Protein AF-A0A5R2N5F6-F1 (afdb_monomer_lite)

Structure (mmCIF, N/CA/C/O backbone):
data_AF-A0A5R2N5F6-F1
#
_entry.id   AF-A0A5R2N5F6-F1
#
loop_
_atom_site.group_PDB
_atom_site.id
_atom_site.type_symbol
_atom_site.label_atom_id
_atom_site.label_alt_id
_atom_site.label_comp_id
_atom_site.label_asym_id
_atom_site.label_entity_id
_atom_site.label_seq_id
_atom_site.pdbx_PDB_ins_code
_atom_site.Cartn_x
_atom_site.Cartn_y
_atom_site.Cartn_z
_atom_site.occupancy
_atom_site.B_iso_or_equiv
_atom_site.auth_seq_id
_atom_site.aut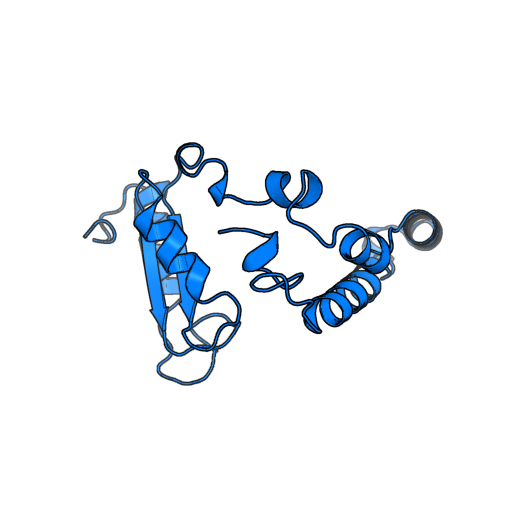h_comp_id
_atom_site.auth_asym_id
_atom_site.auth_atom_id
_atom_site.pdbx_PDB_model_num
ATOM 1 N N . VAL A 1 1 ? -8.341 6.316 1.130 1.00 89.00 1 VAL A N 1
ATOM 2 C CA . VAL A 1 1 ? -6.894 6.550 0.947 1.00 89.00 1 VAL A CA 1
ATOM 3 C C . VAL A 1 1 ? -6.686 6.943 -0.495 1.00 89.00 1 VAL A C 1
ATOM 5 O O . VAL A 1 1 ? -7.171 6.237 -1.377 1.00 89.00 1 VAL A O 1
ATOM 8 N N . ASP A 1 2 ? -6.080 8.098 -0.718 1.00 94.88 2 ASP A N 1
ATOM 9 C CA . ASP A 1 2 ? -5.833 8.635 -2.045 1.00 94.88 2 ASP A CA 1
ATOM 10 C C . ASP A 1 2 ? -4.424 8.280 -2.507 1.00 94.88 2 ASP A C 1
ATOM 12 O O . ASP A 1 2 ? -3.440 8.787 -1.980 1.00 94.88 2 ASP A O 1
ATOM 16 N N . ARG A 1 3 ? -4.311 7.444 -3.538 1.00 94.25 3 ARG A N 1
ATOM 17 C CA . ARG A 1 3 ? -3.023 7.013 -4.077 1.00 94.25 3 ARG A CA 1
ATOM 18 C C . ARG A 1 3 ? -2.149 8.181 -4.539 1.00 94.25 3 ARG A C 1
ATOM 20 O O . ARG A 1 3 ? -0.931 8.091 -4.470 1.00 94.25 3 ARG A O 1
ATOM 27 N N . TYR A 1 4 ? -2.746 9.275 -5.010 1.00 95.62 4 TYR A N 1
ATOM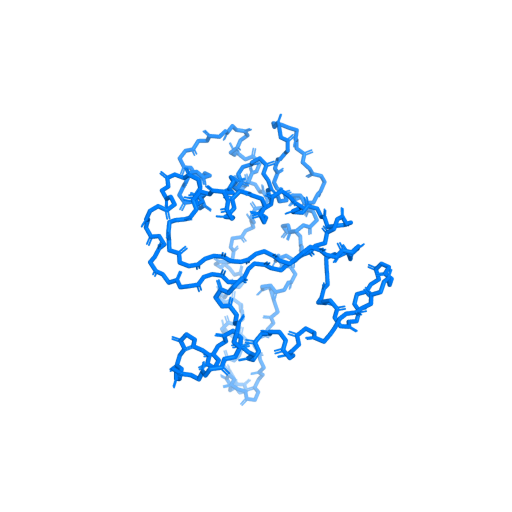 28 C CA . TYR A 1 4 ? -1.964 10.446 -5.395 1.00 95.62 4 TYR A CA 1
ATOM 29 C C . TYR A 1 4 ? -1.324 11.133 -4.187 1.00 95.62 4 TYR A C 1
ATOM 31 O O . TYR A 1 4 ? -0.144 11.441 -4.248 1.00 95.62 4 TYR A O 1
ATOM 39 N N . ALA A 1 5 ? -2.091 11.390 -3.124 1.00 93.69 5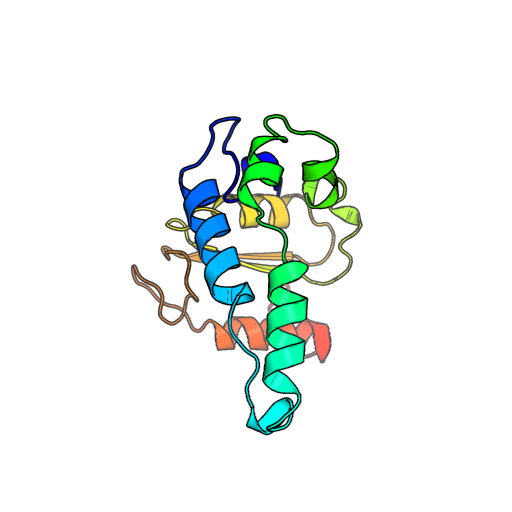 ALA A N 1
ATOM 40 C CA . ALA A 1 5 ? -1.666 12.234 -2.005 1.00 93.69 5 ALA A CA 1
ATOM 41 C C . ALA A 1 5 ? -1.061 11.468 -0.814 1.00 93.69 5 ALA A C 1
ATOM 43 O O . ALA A 1 5 ? -0.405 12.084 0.030 1.00 93.69 5 ALA A O 1
ATOM 44 N N . ASP A 1 6 ? -1.303 10.159 -0.730 1.00 92.00 6 ASP A N 1
ATOM 45 C CA . ASP A 1 6 ? -1.011 9.350 0.457 1.00 92.00 6 ASP A CA 1
ATOM 46 C C . ASP A 1 6 ? 0.010 8.234 0.206 1.00 92.00 6 ASP A C 1
ATOM 48 O O . ASP A 1 6 ? 0.498 7.637 1.165 1.00 92.00 6 ASP A O 1
ATOM 52 N N . ASP A 1 7 ? 0.324 7.946 -1.059 1.00 92.88 7 ASP A N 1
ATOM 53 C CA . ASP A 1 7 ? 1.280 6.912 -1.463 1.00 92.88 7 ASP A CA 1
ATOM 54 C C . ASP A 1 7 ? 2.689 7.505 -1.680 1.00 92.88 7 ASP A C 1
ATOM 56 O O . ASP A 1 7 ? 2.947 8.686 -1.453 1.00 92.88 7 ASP A O 1
ATOM 60 N N . ILE A 1 8 ? 3.622 6.694 -2.172 1.00 94.62 8 ILE A N 1
ATOM 61 C CA . ILE A 1 8 ? 5.019 7.060 -2.443 1.00 94.62 8 ILE A CA 1
ATOM 62 C C . ILE A 1 8 ? 5.204 8.057 -3.591 1.00 94.62 8 ILE A C 1
ATOM 64 O O . ILE A 1 8 ? 6.332 8.442 -3.887 1.00 94.62 8 ILE A O 1
ATOM 68 N N . HIS A 1 9 ? 4.130 8.464 -4.265 1.00 95.50 9 HIS A N 1
ATOM 69 C CA . HIS A 1 9 ? 4.200 9.247 -5.494 1.00 95.50 9 HIS A CA 1
ATOM 70 C C . HIS A 1 9 ? 4.275 10.751 -5.223 1.00 95.50 9 HIS A C 1
ATOM 72 O O . HIS A 1 9 ? 5.286 11.391 -5.534 1.00 95.50 9 HIS A O 1
ATOM 78 N N . TYR A 1 10 ? 3.209 11.298 -4.641 1.00 95.06 10 TYR A N 1
ATOM 79 C CA . TYR A 1 10 ? 3.084 12.699 -4.272 1.00 95.06 10 TYR A CA 1
ATOM 80 C C . TYR A 1 10 ? 2.502 12.803 -2.859 1.00 95.06 10 TYR A C 1
ATOM 82 O O . TYR A 1 10 ? 1.830 11.898 -2.374 1.00 95.06 10 TYR A O 1
ATOM 90 N N . LYS A 1 11 ? 2.753 13.920 -2.174 1.00 92.00 11 LYS A N 1
ATOM 91 C CA . LYS A 1 11 ? 2.117 14.225 -0.888 1.00 92.00 11 LYS A CA 1
ATOM 92 C C . LYS A 1 11 ? 1.675 15.669 -0.848 1.00 92.00 11 LYS A C 1
ATOM 94 O O . LYS A 1 11 ? 2.507 16.572 -0.872 1.00 92.00 11 LYS A O 1
ATOM 99 N N . GLY A 1 12 ? 0.361 15.886 -0.864 1.00 86.00 12 GLY A N 1
ATOM 100 C CA . GLY A 1 12 ? -0.208 17.231 -1.003 1.00 86.00 12 GLY A CA 1
ATOM 101 C C . GLY A 1 12 ? 0.260 17.962 -2.271 1.00 86.00 12 GLY A C 1
ATOM 102 O O . GLY A 1 12 ? 0.416 19.176 -2.244 1.00 86.00 12 GLY A O 1
ATOM 103 N N . GLY A 1 13 ? 0.544 17.226 -3.353 1.00 88.88 13 GLY A N 1
ATOM 104 C CA . GLY A 1 13 ? 1.083 17.771 -4.607 1.00 88.88 13 GLY A CA 1
ATOM 105 C C . GLY A 1 13 ? 2.613 17.857 -4.682 1.00 88.88 13 GLY A C 1
ATOM 106 O O . GLY A 1 13 ? 3.157 18.057 -5.764 1.00 88.88 13 GLY A O 1
ATOM 107 N N . CYS A 1 14 ? 3.333 17.643 -3.577 1.00 94.75 14 CYS A N 1
ATOM 108 C CA . CYS A 1 14 ? 4.795 17.596 -3.588 1.00 94.75 14 CYS A CA 1
ATOM 109 C C . CYS A 1 14 ? 5.295 16.237 -4.084 1.00 94.75 14 CYS A C 1
ATOM 111 O O . CYS A 1 14 ? 4.892 15.208 -3.545 1.00 94.75 14 CYS A O 1
ATOM 113 N N . LEU A 1 15 ? 6.205 16.224 -5.063 1.00 96.56 15 LEU A N 1
ATOM 114 C CA . LEU A 1 15 ? 6.874 15.002 -5.517 1.00 96.56 15 LEU A CA 1
ATOM 115 C C . LEU A 1 15 ? 7.728 14.416 -4.384 1.00 96.56 15 LEU A C 1
ATOM 117 O O . LEU A 1 15 ? 8.570 15.110 -3.813 1.00 96.56 15 LEU A O 1
ATOM 121 N N . LEU A 1 16 ? 7.531 13.135 -4.076 1.00 95.88 16 LEU A N 1
ATOM 122 C CA . LEU A 1 16 ? 8.325 12.439 -3.066 1.00 95.88 16 LEU A CA 1
ATOM 123 C C . LEU A 1 16 ? 9.558 11.777 -3.690 1.00 95.88 16 LEU A C 1
ATOM 125 O O . LEU A 1 16 ? 9.478 11.182 -4.764 1.00 95.88 16 LEU A O 1
ATOM 129 N N . ASN A 1 17 ? 10.681 11.771 -2.966 1.00 96.00 17 ASN A N 1
ATOM 130 C CA . ASN A 1 17 ? 11.870 11.005 -3.369 1.00 96.00 17 ASN A CA 1
ATOM 131 C C . ASN A 1 17 ? 11.588 9.497 -3.456 1.00 96.00 17 ASN A C 1
ATOM 133 O O . ASN A 1 17 ? 12.212 8.794 -4.252 1.00 96.00 17 ASN A O 1
ATOM 137 N N . GLU A 1 18 ? 10.620 9.003 -2.679 1.00 95.19 18 GLU A N 1
ATOM 138 C CA . GLU A 1 18 ? 10.213 7.599 -2.721 1.00 95.19 18 GLU A CA 1
ATOM 139 C C . GLU A 1 18 ? 9.575 7.216 -4.066 1.00 95.19 18 GLU A C 1
ATOM 141 O O . GLU A 1 18 ? 9.626 6.056 -4.447 1.00 95.19 18 GLU A O 1
ATOM 146 N N . ASN A 1 19 ? 9.083 8.172 -4.862 1.00 96.38 19 ASN A N 1
ATOM 147 C CA . ASN A 1 19 ? 8.611 7.915 -6.224 1.00 96.38 19 ASN A CA 1
ATOM 148 C C . ASN A 1 19 ? 9.751 7.333 -7.081 1.00 96.38 19 ASN A C 1
ATOM 150 O O . ASN A 1 19 ? 9.616 6.277 -7.703 1.00 96.38 19 ASN A O 1
ATOM 154 N N . PHE A 1 20 ? 10.925 7.970 -7.015 1.00 96.50 20 PHE A N 1
ATOM 155 C CA . PHE A 1 20 ? 12.153 7.485 -7.642 1.00 96.50 20 PHE A CA 1
ATOM 156 C C . PHE A 1 20 ? 12.671 6.195 -6.990 1.00 96.50 20 PHE A C 1
ATOM 158 O O . PHE A 1 20 ? 13.010 5.238 -7.697 1.00 96.50 20 PHE A O 1
ATOM 165 N N . GLY A 1 21 ? 12.723 6.165 -5.653 1.00 96.62 21 GLY A N 1
ATOM 166 C CA . GLY A 1 21 ? 13.216 5.020 -4.882 1.00 96.62 21 GLY A CA 1
ATOM 167 C C . GLY A 1 21 ? 12.434 3.740 -5.177 1.00 96.62 21 GLY A C 1
ATOM 168 O O . GLY A 1 21 ? 13.014 2.710 -5.541 1.00 96.62 21 GLY A O 1
ATOM 169 N N . TRP A 1 22 ? 11.107 3.822 -5.132 1.00 96.00 22 TRP A N 1
ATOM 170 C CA . TRP A 1 22 ? 10.219 2.703 -5.399 1.00 96.00 22 TRP A CA 1
ATOM 171 C C . TRP A 1 22 ? 10.215 2.295 -6.869 1.00 96.00 22 TRP A C 1
ATOM 173 O O . TRP A 1 22 ? 10.272 1.102 -7.158 1.00 96.00 22 TRP A O 1
ATOM 183 N N . ALA A 1 23 ? 10.229 3.241 -7.816 1.00 97.06 23 ALA A N 1
ATOM 184 C CA . ALA A 1 23 ? 10.289 2.901 -9.240 1.00 97.06 23 ALA A CA 1
ATOM 185 C C . ALA A 1 23 ? 11.567 2.119 -9.585 1.00 97.06 23 ALA A C 1
ATOM 187 O O . ALA A 1 23 ? 11.517 1.127 -10.315 1.00 97.06 23 ALA A O 1
ATOM 188 N N . SER A 1 24 ? 12.702 2.537 -9.020 1.00 96.12 24 SER A N 1
ATOM 189 C CA . SER A 1 24 ? 13.996 1.864 -9.187 1.00 96.12 24 SER A CA 1
ATOM 190 C C . SER A 1 24 ? 14.005 0.487 -8.521 1.00 96.12 24 SER A C 1
ATOM 192 O O . SER A 1 24 ? 14.492 -0.490 -9.092 1.00 96.12 24 SER A O 1
ATOM 194 N N . THR A 1 25 ? 13.402 0.385 -7.335 1.00 96.19 25 THR A N 1
ATOM 195 C CA . THR A 1 25 ? 13.241 -0.877 -6.607 1.00 96.19 25 THR A CA 1
ATOM 196 C C . THR A 1 25 ? 12.389 -1.869 -7.402 1.00 96.19 25 THR A C 1
ATOM 198 O O . THR A 1 25 ? 12.805 -3.007 -7.620 1.00 96.19 25 THR A O 1
ATOM 201 N N . MET A 1 26 ? 11.230 -1.435 -7.906 1.00 95.88 26 MET A N 1
ATOM 202 C CA . MET A 1 26 ? 10.345 -2.253 -8.740 1.00 95.88 26 MET A CA 1
ATOM 203 C C . MET A 1 26 ? 11.025 -2.706 -10.030 1.00 95.88 26 MET A C 1
ATOM 205 O O . MET A 1 26 ? 10.879 -3.870 -10.404 1.00 95.88 26 MET A O 1
ATOM 209 N N . LEU A 1 27 ? 11.802 -1.830 -10.676 1.00 95.88 27 LEU A N 1
ATOM 210 C CA . LEU A 1 27 ? 12.599 -2.191 -11.846 1.00 95.88 27 LEU A CA 1
ATOM 211 C C . LEU A 1 27 ? 13.591 -3.312 -11.502 1.00 95.88 27 LEU A C 1
ATOM 213 O O . LEU A 1 27 ? 13.635 -4.320 -12.200 1.00 95.88 27 LEU A O 1
ATOM 217 N N . SER A 1 28 ? 14.336 -3.180 -10.401 1.00 95.06 28 SER A N 1
ATOM 218 C CA . SER A 1 28 ? 15.307 -4.190 -9.958 1.00 95.06 28 SER A CA 1
ATOM 219 C C . SER A 1 28 ? 14.656 -5.553 -9.682 1.00 95.06 28 SER A C 1
ATOM 221 O O . SER A 1 28 ? 15.092 -6.574 -10.218 1.00 95.06 28 SER A O 1
ATOM 223 N N . TYR A 1 29 ? 13.564 -5.584 -8.909 1.00 94.56 29 TYR A N 1
ATOM 224 C CA . TYR A 1 29 ? 12.863 -6.831 -8.584 1.00 94.56 29 TYR A CA 1
ATOM 225 C C . TYR A 1 29 ? 12.228 -7.498 -9.805 1.00 94.56 29 TYR A C 1
ATOM 227 O O . TYR A 1 29 ? 12.294 -8.725 -9.942 1.00 94.56 29 TYR A O 1
ATOM 235 N N . SER A 1 30 ? 11.617 -6.701 -10.682 1.00 94.25 30 SER A N 1
ATOM 236 C CA . SER A 1 30 ? 10.908 -7.210 -11.857 1.00 94.25 30 SER A CA 1
ATOM 237 C C . SER A 1 30 ? 11.881 -7.742 -12.911 1.00 94.25 30 SER A C 1
ATOM 239 O O . SER A 1 30 ? 11.589 -8.754 -13.547 1.00 94.25 30 SER A O 1
ATOM 241 N N . SER A 1 31 ? 13.081 -7.161 -13.006 1.00 95.56 31 SER A N 1
ATOM 242 C CA . SER A 1 31 ? 14.125 -7.573 -13.952 1.00 95.56 31 SER A CA 1
ATOM 243 C C . SER A 1 31 ? 14.800 -8.907 -13.623 1.00 95.56 31 SER A C 1
ATOM 245 O O . SER A 1 31 ? 15.629 -9.376 -14.405 1.00 95.56 31 SER A O 1
ATOM 247 N N . ARG A 1 32 ? 14.500 -9.538 -12.481 1.00 95.38 32 ARG A N 1
ATOM 248 C CA . ARG A 1 32 ? 15.161 -10.792 -12.088 1.00 95.38 32 ARG A CA 1
ATOM 249 C C . ARG A 1 32 ? 14.793 -11.952 -13.028 1.00 95.38 32 ARG A C 1
ATOM 251 O O . ARG A 1 32 ? 13.615 -12.092 -13.401 1.00 95.38 32 ARG A O 1
ATOM 258 N N . PRO A 1 33 ? 15.764 -12.820 -13.369 1.00 94.81 33 PRO A N 1
ATOM 259 C CA . PRO A 1 33 ? 15.478 -14.038 -14.110 1.00 94.81 33 PRO A CA 1
ATOM 260 C C . PRO A 1 33 ? 14.578 -14.968 -13.280 1.00 94.81 33 PRO A C 1
ATOM 262 O O . PRO A 1 33 ? 14.636 -14.947 -12.047 1.00 94.81 33 PRO A O 1
ATOM 265 N N . PRO A 1 34 ? 13.718 -15.766 -13.933 1.00 94.06 34 PRO A N 1
ATOM 266 C CA . PRO A 1 34 ? 13.017 -16.844 -13.253 1.00 94.06 34 PRO A CA 1
ATOM 267 C C . PRO A 1 34 ? 14.013 -17.934 -12.834 1.00 94.06 34 PRO A C 1
ATOM 269 O O . PRO A 1 34 ? 15.073 -18.076 -13.444 1.00 94.06 34 PRO A O 1
ATOM 272 N N . ASP A 1 35 ? 13.656 -18.714 -11.815 1.00 93.56 35 ASP A N 1
ATOM 273 C CA . ASP A 1 35 ? 14.452 -19.865 -11.381 1.00 93.56 35 ASP A CA 1
ATOM 274 C C . ASP A 1 35 ? 14.529 -20.914 -12.513 1.00 93.56 35 ASP A C 1
ATOM 276 O O . ASP A 1 35 ? 13.472 -21.381 -12.962 1.00 93.56 35 ASP A O 1
ATOM 280 N N . PRO A 1 36 ? 15.733 -21.297 -12.987 1.00 92.38 36 PRO A N 1
ATOM 281 C CA . PRO A 1 36 ? 15.899 -22.319 -14.019 1.00 92.38 36 PRO A CA 1
ATOM 282 C C . PRO A 1 36 ? 15.236 -23.659 -13.680 1.00 92.38 36 PRO A C 1
ATOM 284 O O . PRO A 1 36 ? 14.663 -24.279 -14.573 1.00 92.38 36 PRO A O 1
ATOM 287 N N . LEU A 1 37 ? 15.216 -24.065 -12.404 1.00 91.44 37 LEU A N 1
ATOM 288 C CA . LEU A 1 37 ? 14.604 -25.328 -11.973 1.00 91.44 37 LEU A CA 1
ATOM 289 C C . LEU A 1 37 ? 13.078 -25.323 -12.125 1.00 91.44 37 LEU A C 1
ATOM 291 O O . LEU A 1 37 ? 12.466 -26.373 -12.300 1.00 91.44 37 LEU A O 1
ATOM 295 N N . ILE A 1 38 ? 12.460 -24.141 -12.074 1.00 92.06 38 ILE A N 1
ATOM 296 C CA . ILE A 1 38 ? 11.010 -23.966 -12.226 1.00 92.06 38 ILE A CA 1
ATOM 297 C C . ILE A 1 38 ? 10.650 -23.697 -13.693 1.00 92.06 38 ILE A C 1
ATOM 299 O O . ILE A 1 38 ? 9.658 -24.212 -14.204 1.00 92.06 38 ILE A O 1
ATOM 303 N N . ALA A 1 39 ? 11.440 -22.868 -14.380 1.00 89.81 39 ALA A N 1
ATOM 304 C CA . ALA A 1 39 ? 11.158 -22.426 -15.746 1.00 89.81 39 ALA A CA 1
ATOM 305 C C . ALA A 1 39 ? 11.705 -23.365 -16.840 1.00 89.81 39 ALA A C 1
ATOM 307 O O . ALA A 1 39 ? 11.325 -23.210 -18.005 1.00 89.81 39 ALA A O 1
ATOM 308 N N . GLY A 1 40 ? 12.555 -24.328 -16.473 1.00 86.94 40 GLY A N 1
ATOM 309 C CA . GLY A 1 40 ? 13.232 -25.270 -17.362 1.00 86.94 40 GLY A CA 1
ATOM 310 C C . GLY A 1 40 ? 14.551 -24.721 -17.914 1.00 86.94 40 GLY A C 1
ATOM 311 O O . GLY A 1 40 ? 14.604 -23.589 -18.411 1.00 86.94 40 GLY A O 1
ATOM 312 N N . ASP A 1 41 ? 15.596 -25.555 -17.887 1.00 78.56 41 ASP A N 1
ATOM 313 C CA . ASP A 1 41 ? 17.004 -25.192 -18.142 1.00 78.56 41 ASP A CA 1
ATOM 314 C C . ASP A 1 41 ? 17.252 -24.430 -19.452 1.00 78.56 41 ASP A C 1
ATOM 316 O O . ASP A 1 41 ? 18.091 -23.533 -19.497 1.00 78.56 41 ASP A O 1
ATOM 320 N N . ASN A 1 42 ? 16.482 -24.719 -20.503 1.00 78.88 42 ASN A N 1
ATOM 321 C CA . ASN A 1 42 ? 16.649 -24.079 -21.812 1.00 78.88 42 ASN A CA 1
ATOM 322 C C . ASN A 1 42 ? 15.630 -22.962 -22.099 1.00 78.88 42 ASN A C 1
ATOM 324 O O . ASN A 1 42 ? 15.790 -22.235 -23.074 1.00 78.88 42 ASN A O 1
ATOM 328 N N . ARG A 1 43 ? 14.584 -22.796 -21.275 1.00 89.75 43 ARG A N 1
ATOM 329 C CA . ARG A 1 43 ? 13.485 -21.835 -21.515 1.00 89.75 43 ARG A CA 1
ATOM 330 C C . ARG A 1 43 ? 13.562 -20.594 -20.627 1.00 89.75 43 ARG A C 1
ATOM 332 O O . ARG A 1 43 ? 13.050 -19.540 -21.011 1.00 89.75 43 ARG A O 1
ATOM 339 N N . TRP A 1 44 ? 14.188 -20.691 -19.452 1.00 94.62 44 TRP A N 1
ATOM 340 C CA . TRP A 1 44 ? 14.244 -19.588 -18.484 1.00 94.62 44 TRP A CA 1
ATOM 341 C C . TRP A 1 44 ? 14.849 -18.312 -19.085 1.00 94.62 44 TRP A C 1
ATOM 343 O O . TRP A 1 44 ? 14.360 -17.216 -18.809 1.00 94.62 44 TRP A O 1
ATOM 353 N N . ARG A 1 45 ? 15.870 -18.453 -19.942 1.00 94.12 45 ARG A N 1
ATOM 354 C CA . ARG A 1 45 ? 16.588 -17.326 -20.543 1.00 94.12 45 ARG A CA 1
ATOM 355 C C . ARG A 1 45 ? 15.729 -16.578 -21.554 1.00 94.12 45 ARG A C 1
ATOM 357 O O . ARG A 1 45 ? 15.650 -15.355 -21.489 1.00 94.12 45 ARG A O 1
ATOM 364 N N . ASP A 1 46 ? 15.054 -17.296 -22.443 1.00 94.31 46 ASP A N 1
ATOM 365 C CA . ASP A 1 46 ? 14.155 -16.686 -23.427 1.00 94.31 46 ASP A CA 1
ATOM 366 C C . ASP A 1 46 ? 12.969 -16.008 -22.740 1.00 94.31 46 ASP A C 1
ATOM 368 O O . ASP A 1 46 ? 12.577 -14.900 -23.104 1.00 94.31 46 ASP A O 1
ATOM 372 N N . LEU A 1 47 ? 12.422 -16.641 -21.695 1.00 94.62 47 LEU A N 1
ATOM 373 C CA . LEU A 1 47 ? 11.373 -16.045 -20.872 1.00 94.62 47 LEU A CA 1
ATOM 374 C C . LEU A 1 47 ? 11.861 -14.767 -20.178 1.00 94.62 47 LEU A C 1
ATOM 376 O O . LEU A 1 47 ? 11.130 -13.780 -20.117 1.00 94.62 47 LEU A O 1
ATOM 380 N N . TRP A 1 48 ? 13.085 -14.781 -19.653 1.00 95.69 48 TRP A N 1
ATOM 381 C CA . TRP A 1 48 ? 13.690 -13.621 -19.013 1.00 95.69 48 TRP A CA 1
ATOM 382 C C . TRP A 1 48 ? 13.887 -12.465 -19.993 1.00 95.69 48 TRP A C 1
ATOM 384 O O . TRP A 1 48 ? 13.419 -11.365 -19.709 1.00 95.69 48 TRP A O 1
ATOM 394 N N . LEU A 1 49 ? 14.492 -12.711 -21.158 1.00 95.62 49 LEU A N 1
ATOM 395 C CA . LEU A 1 49 ? 14.714 -11.674 -22.170 1.00 95.62 49 LEU A CA 1
ATOM 396 C C . LEU A 1 49 ? 13.403 -11.069 -22.669 1.00 95.62 49 LEU A C 1
ATOM 398 O O . LEU A 1 49 ? 13.263 -9.849 -22.659 1.00 95.62 49 LEU A O 1
ATOM 402 N N . ARG A 1 50 ? 12.400 -11.901 -22.982 1.00 95.38 50 ARG A N 1
ATOM 403 C CA . ARG A 1 50 ? 11.067 -11.405 -23.357 1.00 95.38 50 ARG A CA 1
ATOM 404 C C . ARG A 1 50 ? 10.464 -10.519 -22.271 1.00 95.38 50 ARG A C 1
ATOM 406 O O . ARG A 1 50 ? 9.851 -9.503 -22.585 1.00 95.38 50 ARG A O 1
ATOM 413 N N . ARG A 1 51 ? 10.619 -10.885 -20.993 1.00 95.50 51 ARG A N 1
ATOM 414 C CA . ARG A 1 51 ? 10.142 -10.055 -19.877 1.00 95.50 51 ARG A CA 1
ATOM 415 C C . ARG A 1 51 ? 10.890 -8.729 -19.812 1.00 95.50 51 ARG A C 1
ATOM 417 O O . ARG A 1 51 ? 10.227 -7.717 -19.657 1.00 95.50 51 ARG A O 1
ATOM 424 N N . LEU A 1 52 ? 12.215 -8.721 -19.966 1.00 95.69 52 LEU A N 1
ATOM 425 C CA . LEU A 1 52 ? 13.008 -7.488 -19.964 1.00 95.69 52 LEU A CA 1
ATOM 426 C C . LEU A 1 52 ? 12.611 -6.541 -21.103 1.00 95.69 52 LEU A C 1
ATOM 428 O O . LEU A 1 52 ? 12.431 -5.353 -20.860 1.00 95.69 52 LEU A O 1
ATOM 432 N N . GLU A 1 53 ? 12.415 -7.065 -22.315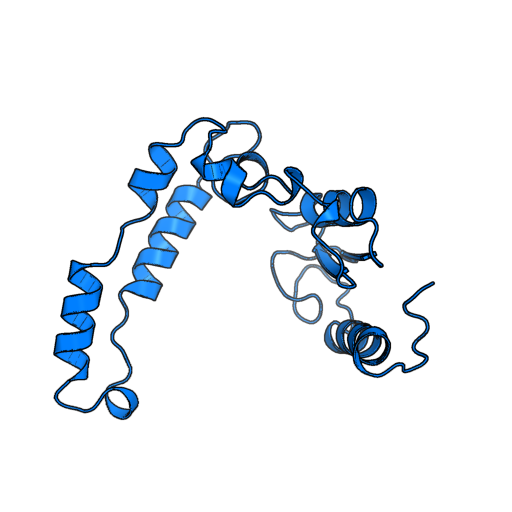 1.00 95.88 53 GLU A N 1
ATOM 433 C CA . GLU A 1 53 ? 11.997 -6.284 -23.491 1.00 95.88 53 GLU A CA 1
ATOM 434 C C . GLU A 1 53 ? 10.601 -5.666 -23.332 1.00 95.88 53 GLU A C 1
ATOM 436 O O . GLU A 1 53 ? 10.323 -4.607 -23.889 1.00 95.88 53 GLU A O 1
ATOM 441 N N . ASN A 1 54 ? 9.723 -6.316 -22.563 1.00 95.31 54 ASN A N 1
ATOM 442 C CA . ASN A 1 54 ? 8.336 -5.890 -22.364 1.00 95.31 54 ASN A CA 1
ATOM 443 C C . ASN A 1 54 ? 8.087 -5.261 -20.983 1.00 95.31 54 ASN A C 1
ATOM 445 O O . ASN A 1 54 ? 6.948 -4.937 -20.641 1.00 95.31 54 ASN A O 1
ATOM 449 N N . GLN A 1 55 ? 9.126 -5.092 -20.164 1.00 93.69 55 GLN A N 1
ATOM 450 C CA . GLN A 1 55 ? 8.988 -4.529 -18.830 1.00 93.69 55 GLN A CA 1
ATOM 451 C C . GLN A 1 55 ? 8.891 -3.008 -18.900 1.00 93.69 55 GLN A C 1
ATOM 453 O O . GLN A 1 55 ? 9.803 -2.323 -19.358 1.00 93.69 55 GLN A O 1
ATOM 458 N N . SER A 1 56 ? 7.806 -2.456 -18.366 1.00 92.31 56 SER A N 1
ATOM 459 C CA . SER A 1 56 ? 7.675 -1.009 -18.235 1.00 92.31 56 SER A CA 1
ATOM 460 C C . SER A 1 56 ? 8.598 -0.462 -17.146 1.00 92.31 56 SER A C 1
ATOM 462 O O . SER A 1 56 ? 8.633 -0.976 -16.026 1.00 92.31 56 SER A O 1
ATOM 464 N N . PHE A 1 57 ? 9.282 0.643 -17.441 1.00 93.50 57 PHE A N 1
ATOM 465 C CA . PHE A 1 57 ? 9.887 1.467 -16.403 1.00 93.50 57 PHE A CA 1
ATOM 466 C C . PHE A 1 57 ? 8.835 2.440 -15.868 1.00 93.50 57 PHE A C 1
ATOM 468 O O . PHE A 1 57 ? 8.292 3.254 -16.611 1.00 93.50 57 PHE A O 1
ATOM 475 N N . LEU A 1 58 ? 8.513 2.326 -14.581 1.00 95.69 58 LEU A N 1
ATOM 476 C CA . LEU A 1 58 ? 7.371 3.023 -13.985 1.00 95.69 58 LEU A CA 1
ATOM 477 C C . LEU A 1 58 ? 7.620 4.518 -13.7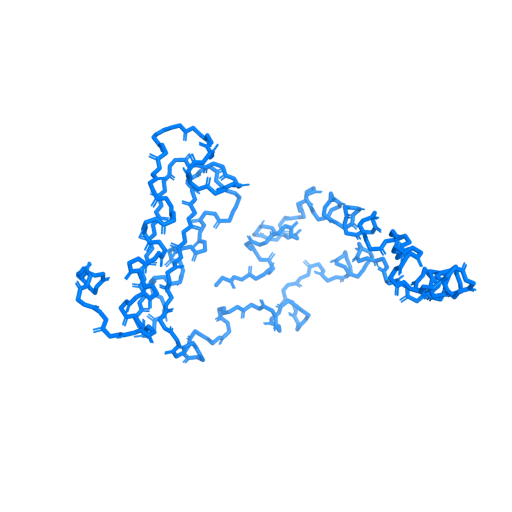40 1.00 95.69 58 LEU A C 1
ATOM 479 O O . LEU A 1 58 ? 6.668 5.293 -13.725 1.00 95.69 58 LEU A O 1
ATOM 483 N N . LEU A 1 59 ? 8.879 4.940 -13.584 1.00 96.94 59 LEU A N 1
ATOM 484 C CA . LEU A 1 59 ? 9.204 6.319 -13.213 1.00 96.94 59 LEU A CA 1
ATOM 485 C C . LEU A 1 59 ? 8.719 7.360 -14.243 1.00 96.94 59 LEU A C 1
ATOM 487 O O . LEU A 1 59 ? 8.034 8.290 -13.825 1.00 96.94 59 LEU A O 1
ATOM 491 N N . PRO A 1 60 ? 8.988 7.236 -15.564 1.00 96.94 60 PRO A N 1
ATOM 492 C CA . PRO A 1 60 ? 8.477 8.197 -16.546 1.00 96.94 60 PRO A CA 1
ATOM 493 C C . PRO A 1 60 ? 6.950 8.302 -16.542 1.00 96.94 60 PRO A C 1
ATOM 495 O O . PRO A 1 60 ? 6.407 9.399 -16.642 1.00 96.94 60 PRO A O 1
ATOM 498 N N . LEU A 1 61 ? 6.260 7.168 -16.372 1.00 96.06 61 LEU A N 1
ATOM 499 C CA . LEU A 1 61 ? 4.804 7.131 -16.275 1.00 96.06 61 LEU A CA 1
ATOM 500 C C . LEU A 1 61 ? 4.327 7.925 -15.056 1.00 96.06 61 LEU A C 1
ATOM 502 O O . LEU A 1 61 ? 3.505 8.824 -15.197 1.00 96.06 61 LEU A O 1
ATOM 506 N N . TRP A 1 62 ? 4.873 7.656 -13.870 1.00 97.00 62 TRP A N 1
ATOM 507 C CA . TRP A 1 62 ? 4.478 8.362 -12.649 1.00 97.00 62 TRP A CA 1
ATOM 508 C C . TRP A 1 62 ? 4.804 9.858 -12.699 1.00 97.00 62 TRP A C 1
ATOM 510 O O . TRP A 1 62 ? 3.978 10.660 -12.278 1.00 97.00 62 TRP A O 1
ATOM 520 N N . LEU A 1 63 ? 5.948 10.243 -13.276 1.00 96.81 63 LEU A N 1
ATOM 521 C CA . LEU A 1 63 ? 6.335 11.647 -13.456 1.00 96.81 63 LEU A CA 1
ATOM 522 C C . LEU A 1 63 ? 5.481 12.393 -14.492 1.00 96.81 63 LEU A C 1
ATOM 524 O O . LEU A 1 63 ? 5.375 13.617 -14.414 1.00 96.81 63 LEU A O 1
ATOM 528 N N . SER A 1 64 ? 4.874 11.691 -15.456 1.00 96.94 64 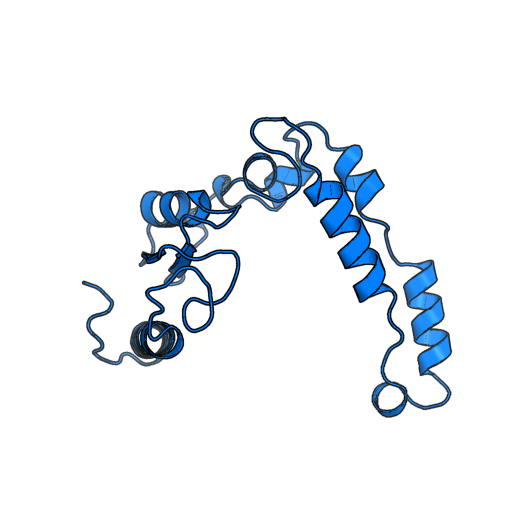SER A N 1
ATOM 529 C CA . SER A 1 64 ? 3.936 12.305 -16.407 1.00 96.94 64 SER A CA 1
ATOM 530 C C . SER A 1 64 ? 2.582 12.652 -15.775 1.00 96.94 64 SER A C 1
ATOM 532 O O . SER A 1 64 ? 1.917 13.583 -16.223 1.00 96.94 64 SER A O 1
ATOM 534 N N . HIS A 1 65 ? 2.209 11.976 -14.685 1.00 97.00 65 HIS A N 1
ATOM 535 C CA . HIS A 1 65 ? 0.952 12.183 -13.966 1.00 97.00 65 HIS A CA 1
ATOM 536 C C . HIS A 1 65 ? 1.142 13.116 -12.758 1.00 97.00 65 HIS A C 1
ATOM 538 O O . HIS A 1 65 ? 0.902 12.740 -11.613 1.00 97.00 65 HIS A O 1
ATOM 544 N N . GLN A 1 66 ? 1.580 14.357 -13.001 1.00 95.69 66 GLN A N 1
ATOM 545 C CA . GLN A 1 66 ? 1.922 15.306 -11.924 1.00 95.69 66 GLN A CA 1
ATOM 546 C C . GLN A 1 66 ? 0.724 15.800 -11.111 1.00 95.69 66 GLN A C 1
ATOM 548 O O . GLN A 1 66 ? 0.900 16.266 -9.989 1.00 95.69 66 GLN A O 1
ATOM 553 N N . HIS A 1 67 ? -0.484 15.701 -11.660 1.00 95.75 67 HIS A N 1
ATOM 554 C CA . HIS A 1 67 ? -1.724 16.117 -11.013 1.00 95.75 67 HIS A CA 1
ATOM 555 C C . HIS A 1 67 ? -2.590 14.902 -10.703 1.00 95.75 67 HIS A C 1
ATOM 557 O O . HIS A 1 67 ? -2.446 13.852 -11.327 1.00 95.75 67 HIS A O 1
ATOM 563 N N . ARG A 1 68 ? -3.545 15.068 -9.783 1.00 96.50 68 ARG A N 1
ATOM 564 C CA . ARG A 1 68 ? -4.550 14.050 -9.466 1.00 96.50 68 ARG A CA 1
ATOM 565 C C . ARG A 1 68 ? -5.545 13.851 -10.619 1.00 96.50 68 ARG A C 1
ATOM 567 O O . ARG A 1 68 ? -6.658 14.375 -10.603 1.00 96.50 68 ARG A O 1
ATOM 574 N N . ASP A 1 69 ? -5.140 13.084 -11.618 1.00 96.94 69 ASP A N 1
ATOM 575 C CA . ASP A 1 69 ? -5.928 12.760 -12.804 1.00 96.94 69 ASP A CA 1
ATOM 576 C C . ASP A 1 69 ? -6.548 11.345 -12.747 1.00 96.94 69 ASP A C 1
ATOM 578 O O . ASP A 1 69 ? -6.568 10.675 -11.708 1.00 96.94 69 ASP A O 1
ATOM 582 N N . ALA A 1 70 ? -7.098 10.891 -13.876 1.00 97.81 70 ALA A N 1
ATOM 583 C CA . ALA A 1 70 ? -7.736 9.581 -13.999 1.00 97.81 70 ALA A CA 1
ATOM 584 C C . ALA A 1 70 ? -6.786 8.404 -13.701 1.00 97.81 70 ALA A C 1
ATOM 586 O O . ALA A 1 70 ? -7.246 7.350 -13.253 1.00 97.81 70 ALA A O 1
ATOM 587 N N . TYR A 1 71 ? -5.475 8.571 -13.912 1.00 96.69 71 TYR A N 1
ATOM 588 C CA . TYR A 1 71 ? -4.494 7.529 -13.627 1.00 96.69 71 TYR A CA 1
ATOM 589 C C . TYR A 1 71 ? -4.413 7.231 -12.130 1.00 96.69 71 TYR A C 1
ATOM 591 O O . TYR A 1 71 ? -4.328 6.062 -11.746 1.00 96.69 71 TYR A O 1
ATOM 599 N N . TRP A 1 72 ? -4.486 8.262 -11.285 1.00 96.75 72 TRP A N 1
ATOM 600 C CA . TRP A 1 72 ? -4.461 8.088 -9.834 1.00 96.75 72 TRP A CA 1
ATOM 601 C C . TRP A 1 72 ? -5.801 7.619 -9.280 1.00 96.75 72 TRP A C 1
ATOM 603 O O . TRP A 1 72 ? -5.828 6.672 -8.495 1.00 96.75 72 TRP A O 1
ATOM 613 N N . LYS A 1 73 ? -6.910 8.213 -9.746 1.00 97.00 73 LYS A N 1
ATOM 614 C CA . LYS A 1 73 ? -8.269 7.887 -9.276 1.00 97.00 73 LYS A CA 1
ATOM 615 C C . LYS A 1 73 ? -8.579 6.393 -9.341 1.00 97.00 73 LYS A C 1
ATOM 617 O O . LYS A 1 73 ? -9.106 5.842 -8.384 1.00 97.00 73 LYS A O 1
ATOM 622 N N . ARG A 1 74 ? -8.172 5.706 -10.417 1.00 94.75 74 ARG A N 1
ATOM 623 C CA . ARG A 1 74 ? -8.439 4.264 -10.606 1.00 94.75 74 ARG A CA 1
ATOM 624 C C . ARG A 1 74 ? -7.904 3.365 -9.481 1.00 94.75 74 ARG A C 1
ATOM 626 O O . ARG A 1 74 ? -8.346 2.231 -9.357 1.00 94.75 74 ARG A O 1
ATOM 633 N N . GLY A 1 75 ? -6.897 3.827 -8.735 1.00 91.25 75 GLY A N 1
ATOM 634 C CA . GLY A 1 75 ? -6.257 3.084 -7.647 1.00 91.25 75 GLY A CA 1
ATOM 635 C C . GLY A 1 75 ? -6.515 3.676 -6.264 1.00 91.25 75 GLY A C 1
ATOM 636 O O . GLY A 1 75 ? -5.880 3.240 -5.306 1.00 91.25 75 GLY A O 1
ATOM 637 N N . SER A 1 76 ? -7.390 4.675 -6.158 1.00 96.06 76 SER A N 1
ATOM 638 C CA . SER A 1 76 ? -7.682 5.374 -4.911 1.00 96.06 76 SER A CA 1
ATOM 639 C C . SER A 1 76 ? -8.994 4.867 -4.322 1.00 96.06 76 SER A C 1
ATOM 641 O O . SER A 1 76 ? -10.059 5.055 -4.898 1.00 96.06 76 SER A O 1
ATOM 643 N N . ILE A 1 77 ? -8.945 4.273 -3.129 1.00 95.12 77 ILE A N 1
ATOM 644 C CA . ILE A 1 77 ? -10.162 3.773 -2.466 1.00 95.12 77 ILE A CA 1
ATOM 645 C C . ILE A 1 77 ? -11.092 4.904 -2.001 1.00 95.12 77 ILE A C 1
ATOM 647 O O . ILE A 1 77 ? -12.264 4.672 -1.743 1.00 95.12 77 ILE A O 1
ATOM 651 N N . CYS A 1 78 ? -10.589 6.142 -1.906 1.00 95.94 78 CYS A N 1
ATOM 652 C CA . CYS A 1 78 ? -11.439 7.291 -1.588 1.00 95.94 78 CYS A CA 1
ATOM 653 C C . CYS A 1 78 ? -12.460 7.648 -2.676 1.00 95.94 78 CYS A C 1
ATOM 655 O O . CYS A 1 78 ? -13.307 8.493 -2.411 1.00 95.94 78 CYS A O 1
ATOM 657 N N . GLU A 1 79 ? -12.402 7.031 -3.861 1.00 97.56 79 GLU A N 1
ATOM 658 C CA . GLU A 1 79 ? -13.440 7.218 -4.879 1.00 97.56 79 GLU A CA 1
ATOM 659 C C . GLU A 1 79 ? -14.756 6.526 -4.490 1.00 97.56 79 GLU A C 1
ATOM 661 O O . GLU A 1 79 ? -15.823 7.052 -4.792 1.00 97.56 79 GLU A O 1
ATOM 666 N N . ASP A 1 80 ? -14.691 5.377 -3.808 1.00 97.12 80 ASP A N 1
ATOM 667 C CA . ASP A 1 80 ? -15.867 4.651 -3.324 1.00 97.12 80 ASP A CA 1
ATOM 668 C C . ASP A 1 80 ? -15.489 3.673 -2.198 1.00 97.12 80 ASP A C 1
ATOM 670 O O . ASP A 1 80 ? -15.085 2.532 -2.437 1.00 97.12 80 ASP A O 1
ATOM 674 N N . PHE A 1 81 ? -15.637 4.109 -0.945 1.00 97.44 81 PHE A N 1
ATOM 675 C CA . PHE A 1 81 ? -15.452 3.222 0.208 1.00 97.44 81 PHE A CA 1
ATOM 676 C C . PHE A 1 81 ? -16.593 2.210 0.363 1.00 97.44 81 PHE A C 1
ATOM 678 O O . PHE A 1 81 ? -16.379 1.139 0.933 1.00 97.44 81 PHE A O 1
ATOM 685 N N . SER A 1 82 ? -17.786 2.514 -0.161 1.00 96.50 82 SER A N 1
ATOM 686 C CA . SER A 1 82 ? -18.963 1.650 -0.035 1.00 96.50 82 SER A CA 1
ATOM 687 C C . SER A 1 82 ? -18.805 0.347 -0.825 1.00 96.50 82 SER A C 1
ATOM 689 O O . SER A 1 82 ? -19.438 -0.656 -0.489 1.00 96.50 82 SER A O 1
ATOM 691 N N . ALA A 1 83 ? -17.921 0.321 -1.828 1.00 96.25 83 ALA A N 1
ATOM 692 C CA . ALA A 1 83 ? -17.543 -0.887 -2.554 1.00 96.25 83 ALA A CA 1
ATOM 693 C C . ALA A 1 83 ? -16.920 -1.966 -1.646 1.00 96.25 83 ALA A C 1
ATOM 695 O O . ALA A 1 83 ? -16.970 -3.155 -1.971 1.00 96.25 83 ALA A O 1
ATOM 696 N N . ILE A 1 84 ? -16.358 -1.587 -0.492 1.00 97.31 84 ILE A N 1
ATOM 697 C CA . ILE A 1 84 ? -15.830 -2.542 0.483 1.00 97.31 84 ILE A CA 1
ATOM 698 C C . ILE A 1 84 ? -16.985 -3.138 1.283 1.00 97.31 84 ILE A C 1
ATOM 700 O O . ILE A 1 84 ? -17.603 -2.475 2.112 1.00 97.31 84 ILE A O 1
ATOM 704 N N . LYS A 1 85 ? -17.242 -4.428 1.051 1.00 97.44 85 LYS A N 1
ATOM 705 C CA . LYS A 1 85 ? -18.229 -5.221 1.803 1.00 97.44 85 LYS A CA 1
ATOM 706 C C . LYS A 1 85 ? -17.601 -6.207 2.789 1.00 97.44 85 LYS A C 1
ATOM 708 O O . LYS A 1 85 ? -18.289 -6.717 3.665 1.00 97.44 85 LYS A O 1
ATOM 713 N N . ALA A 1 86 ? -16.311 -6.497 2.631 1.00 97.56 86 ALA A N 1
ATOM 714 C CA . ALA A 1 86 ? -15.586 -7.408 3.505 1.00 97.56 86 ALA A CA 1
ATOM 715 C C . ALA A 1 86 ? -15.209 -6.726 4.825 1.00 97.56 86 ALA A C 1
ATOM 717 O O . ALA A 1 86 ? -14.963 -5.521 4.855 1.00 97.56 86 ALA A O 1
ATOM 718 N N . ALA A 1 87 ? -15.095 -7.516 5.890 1.00 97.88 87 ALA A N 1
ATOM 719 C CA . ALA A 1 87 ? -14.564 -7.037 7.155 1.00 97.88 87 ALA A CA 1
ATOM 720 C C . ALA A 1 87 ? -13.077 -6.647 7.008 1.00 97.88 87 ALA A C 1
ATOM 722 O O . ALA A 1 87 ? -12.256 -7.449 6.552 1.00 97.88 87 ALA A O 1
ATOM 723 N N . VAL A 1 88 ? -12.716 -5.428 7.421 1.00 97.75 88 VAL A N 1
ATOM 724 C CA . VAL A 1 88 ? -11.365 -4.862 7.292 1.00 97.75 88 VAL A CA 1
ATOM 725 C C . VAL A 1 88 ? -10.674 -4.700 8.646 1.00 97.75 88 VAL A C 1
ATOM 727 O O . VAL A 1 88 ? -11.074 -3.881 9.469 1.00 97.75 88 VAL A O 1
ATOM 730 N N . LEU A 1 89 ? -9.554 -5.401 8.835 1.00 97.88 89 LEU A N 1
ATOM 731 C CA . LEU A 1 89 ? -8.583 -5.093 9.885 1.00 97.88 89 LEU A CA 1
ATOM 732 C C . LEU A 1 89 ? -7.400 -4.344 9.273 1.00 97.88 89 LEU A C 1
ATOM 734 O O . LEU A 1 89 ? -6.610 -4.921 8.527 1.00 97.88 89 LEU A O 1
ATOM 738 N N . SER A 1 90 ? -7.269 -3.061 9.599 1.00 96.56 90 SER A N 1
ATOM 739 C CA . SER A 1 90 ? -6.163 -2.224 9.140 1.00 96.56 90 SER A CA 1
ATOM 740 C C . SER A 1 90 ? -5.141 -2.037 10.256 1.00 96.56 90 SER A C 1
ATOM 742 O O . SER A 1 90 ? -5.477 -1.578 11.345 1.00 96.56 90 SER A O 1
ATOM 744 N N . ILE A 1 91 ? -3.876 -2.358 9.989 1.00 96.62 91 ILE A N 1
ATOM 745 C CA . ILE A 1 91 ? -2.802 -2.326 10.989 1.00 96.62 91 ILE A CA 1
ATOM 746 C C . ILE A 1 91 ? -1.635 -1.509 10.450 1.00 96.62 91 ILE A C 1
ATOM 748 O O . ILE A 1 91 ? -1.229 -1.683 9.305 1.00 96.62 91 ILE A O 1
ATOM 752 N N . GLY A 1 92 ? -1.075 -0.635 11.279 1.00 95.88 92 GLY A N 1
ATOM 753 C CA . GLY A 1 92 ? 0.034 0.228 10.886 1.00 95.88 92 GLY A CA 1
ATOM 754 C C . GLY A 1 92 ? 0.587 1.002 12.069 1.00 95.88 92 GLY A C 1
ATOM 755 O O . GLY A 1 92 ? 0.280 0.699 13.224 1.00 95.88 92 GLY A O 1
ATOM 756 N N . GLY A 1 93 ? 1.444 1.980 11.790 1.00 96.56 93 GLY A N 1
ATOM 757 C CA . GLY A 1 93 ? 2.179 2.671 12.839 1.00 96.56 93 GLY A CA 1
ATOM 758 C C . GLY A 1 93 ? 2.261 4.180 12.663 1.00 96.56 93 GLY A C 1
ATOM 759 O O . GLY A 1 93 ? 2.204 4.712 11.557 1.00 96.56 93 GLY A O 1
ATOM 760 N N . TRP A 1 94 ? 2.431 4.883 13.779 1.00 95.81 94 TRP A N 1
ATOM 761 C CA . TRP A 1 94 ? 2.614 6.333 13.805 1.00 95.81 94 TRP A CA 1
ATOM 762 C C . TRP A 1 94 ? 3.896 6.790 13.106 1.00 95.81 94 TRP A C 1
ATOM 764 O O . TRP A 1 94 ? 3.946 7.907 12.588 1.00 95.81 94 TRP A O 1
ATOM 774 N N . HIS A 1 95 ? 4.921 5.935 13.073 1.00 95.00 95 HIS A N 1
ATOM 775 C CA . HIS A 1 95 ? 6.184 6.209 12.392 1.00 95.00 95 HIS A CA 1
ATOM 776 C C . HIS A 1 95 ? 6.226 5.646 10.961 1.00 95.00 95 HIS A C 1
ATOM 778 O O . HIS A 1 95 ? 7.281 5.610 10.331 1.00 95.00 95 HIS A O 1
ATOM 784 N N . ASP A 1 96 ? 5.077 5.227 10.431 1.00 94.62 96 ASP A N 1
ATOM 785 C CA . ASP A 1 96 ? 4.900 4.826 9.041 1.00 94.62 96 ASP A CA 1
ATOM 786 C C . ASP A 1 96 ? 4.632 6.061 8.140 1.00 94.62 96 ASP A C 1
ATOM 788 O O . ASP A 1 96 ? 4.107 7.097 8.582 1.00 94.62 96 ASP A O 1
ATOM 792 N N . GLY A 1 97 ? 5.029 5.978 6.867 1.00 91.31 97 GLY A N 1
ATOM 793 C CA . GLY A 1 97 ? 4.754 6.991 5.842 1.00 91.31 97 GLY A CA 1
ATOM 794 C C . GLY A 1 97 ? 3.272 7.079 5.445 1.00 91.31 97 GLY A C 1
ATOM 795 O O . GLY A 1 97 ? 2.789 8.177 5.151 1.00 91.31 97 GLY A O 1
ATOM 796 N N . TYR A 1 98 ? 2.545 5.964 5.549 1.00 92.69 98 TYR A N 1
ATOM 797 C CA . TYR A 1 98 ? 1.125 5.772 5.227 1.00 92.69 98 TYR A CA 1
ATOM 798 C C . TYR A 1 98 ? 0.198 5.932 6.448 1.00 92.69 98 TYR A C 1
ATOM 800 O O . TYR A 1 98 ? -0.913 5.400 6.485 1.00 92.69 98 TYR A O 1
ATOM 808 N N . ARG A 1 99 ? 0.643 6.650 7.489 1.00 91.62 99 ARG A N 1
ATOM 809 C CA . ARG A 1 99 ? -0.045 6.766 8.795 1.00 91.62 99 ARG A CA 1
ATOM 810 C C . ARG A 1 99 ? -1.514 7.208 8.740 1.00 91.62 99 ARG A C 1
ATOM 812 O O . ARG A 1 99 ? -2.270 6.933 9.664 1.00 91.62 99 ARG A O 1
ATOM 819 N N . ASN A 1 100 ? -1.929 7.907 7.687 1.00 92.38 100 ASN A N 1
ATOM 820 C CA . ASN A 1 100 ? -3.301 8.381 7.520 1.00 92.38 100 ASN A CA 1
ATOM 821 C C . ASN A 1 100 ? -4.262 7.304 6.998 1.00 92.38 100 ASN A C 1
ATOM 823 O O . ASN A 1 100 ? -5.471 7.435 7.196 1.00 92.38 100 ASN A O 1
ATOM 827 N N . ALA A 1 101 ? -3.756 6.228 6.386 1.00 94.44 101 ALA A N 1
ATOM 828 C CA . ALA A 1 101 ? -4.586 5.197 5.771 1.00 94.44 101 ALA A CA 1
ATOM 829 C C . ALA A 1 101 ? -5.618 4.616 6.751 1.00 94.44 101 ALA A C 1
ATOM 831 O O . ALA A 1 101 ? -6.799 4.539 6.427 1.00 94.44 101 ALA A O 1
ATOM 832 N N . ILE A 1 102 ? -5.190 4.290 7.973 1.00 96.44 102 ILE A N 1
ATOM 833 C CA . ILE A 1 102 ? -6.040 3.654 8.991 1.00 96.44 102 ILE A CA 1
ATOM 834 C C . ILE A 1 102 ? -7.206 4.556 9.380 1.00 96.44 102 ILE A C 1
ATOM 836 O O . ILE A 1 102 ? -8.346 4.101 9.400 1.00 96.44 102 ILE A O 1
ATOM 840 N N . SER A 1 103 ? -6.939 5.838 9.640 1.00 95.69 103 SER A N 1
ATOM 841 C CA . SER A 1 103 ? -7.990 6.796 9.987 1.00 95.69 103 SER A CA 1
ATOM 842 C C . SER A 1 103 ? -8.997 6.943 8.846 1.00 95.69 103 SER A C 1
ATOM 844 O O . SER A 1 103 ? -10.198 6.879 9.096 1.00 95.69 103 SER A O 1
ATOM 846 N N . HIS A 1 104 ? -8.536 7.039 7.593 1.00 96.06 104 HIS A N 1
ATOM 847 C CA . HIS A 1 104 ? -9.438 7.096 6.442 1.00 96.06 104 HIS A CA 1
ATOM 848 C C . HIS A 1 104 ? -10.307 5.841 6.316 1.00 96.06 104 HIS A C 1
ATOM 850 O O . HIS A 1 104 ? -11.499 5.969 6.056 1.00 96.06 104 HIS A O 1
ATOM 856 N N . LEU A 1 105 ? -9.737 4.648 6.499 1.00 97.19 105 LEU A N 1
ATOM 857 C CA . LEU A 1 105 ? -10.478 3.391 6.384 1.00 97.19 105 LEU A CA 1
ATOM 858 C C . LEU A 1 105 ? -11.521 3.253 7.499 1.00 97.19 105 LEU A C 1
ATOM 860 O O . LEU A 1 105 ? -12.693 3.068 7.200 1.00 97.19 105 LEU A O 1
ATOM 864 N N . VAL A 1 106 ? -11.117 3.420 8.761 1.00 97.12 106 VAL A N 1
ATOM 865 C CA . VAL A 1 106 ? -12.019 3.302 9.922 1.00 97.12 106 VAL A CA 1
ATOM 866 C C . VAL A 1 106 ? -13.138 4.346 9.889 1.00 97.12 106 VAL A C 1
ATOM 868 O O . VAL A 1 106 ? -14.240 4.069 10.339 1.00 97.12 106 VAL A O 1
ATOM 871 N N . THR A 1 107 ? -12.876 5.538 9.346 1.00 97.19 107 THR A N 1
ATOM 872 C CA . THR A 1 107 ? -13.879 6.615 9.291 1.00 97.19 107 THR A CA 1
ATOM 873 C C . THR A 1 107 ? -14.906 6.421 8.174 1.00 97.19 107 THR A C 1
ATOM 875 O O . THR A 1 107 ? -16.041 6.854 8.328 1.00 97.19 107 THR A O 1
ATOM 878 N N . ASN A 1 108 ? -14.514 5.842 7.032 1.00 97.75 108 ASN A N 1
ATOM 879 C CA . ASN A 1 108 ? -15.337 5.881 5.815 1.00 97.75 108 ASN A CA 1
ATOM 880 C C . ASN A 1 108 ? -15.872 4.515 5.367 1.00 97.75 108 ASN A C 1
ATOM 882 O O . ASN A 1 108 ? -16.750 4.474 4.511 1.00 97.75 108 ASN A O 1
ATOM 886 N N . ILE A 1 109 ? -15.340 3.401 5.878 1.00 97.88 109 ILE A N 1
ATOM 887 C CA . ILE A 1 109 ? -15.873 2.072 5.563 1.00 97.88 109 ILE A CA 1
ATOM 888 C C . ILE A 1 109 ? -17.102 1.803 6.433 1.00 97.88 109 ILE A C 1
ATOM 890 O O . ILE A 1 109 ? -17.047 1.939 7.650 1.00 97.88 109 ILE A O 1
ATOM 894 N N . GLU A 1 110 ? -18.192 1.379 5.794 1.00 96.44 110 GLU A N 1
ATOM 895 C CA . GLU A 1 110 ? -19.446 1.005 6.467 1.00 96.44 110 GLU A CA 1
ATOM 896 C C . GLU A 1 110 ? -19.487 -0.474 6.881 1.00 96.44 110 GLU A C 1
ATOM 898 O O . GLU A 1 110 ? -20.187 -0.844 7.821 1.00 96.44 110 GLU A O 1
ATOM 903 N N . ALA A 1 111 ? -18.751 -1.337 6.173 1.00 97.25 111 ALA A N 1
ATOM 904 C CA . ALA A 1 111 ? -18.552 -2.726 6.577 1.00 97.25 111 ALA A CA 1
ATOM 905 C C . ALA A 1 111 ? -17.773 -2.801 7.909 1.00 97.25 111 ALA A C 1
ATOM 907 O O . ALA A 1 111 ? -17.118 -1.828 8.290 1.00 97.25 111 ALA A O 1
ATOM 908 N N . PRO A 1 112 ? -17.780 -3.948 8.615 1.00 97.69 112 PRO A N 1
ATOM 909 C CA . PRO A 1 112 ? -17.027 -4.089 9.855 1.00 97.69 112 PRO A CA 1
ATOM 910 C C . PRO A 1 112 ? -15.559 -3.703 9.665 1.00 97.69 112 PRO A C 1
ATOM 912 O O . PRO A 1 112 ? -14.846 -4.297 8.854 1.00 97.69 112 PRO A O 1
ATOM 915 N N . VAL A 1 113 ? -15.101 -2.693 10.400 1.00 97.75 113 VAL A N 1
ATOM 916 C CA . VAL A 1 113 ? -13.762 -2.128 10.238 1.00 97.75 113 VAL A CA 1
ATOM 917 C C . VAL A 1 113 ? -13.116 -1.876 11.592 1.00 97.75 113 VAL A C 1
ATOM 919 O O . VAL A 1 113 ? -13.729 -1.333 12.507 1.00 97.75 113 VAL A O 1
ATOM 922 N N . LYS A 1 114 ? -11.848 -2.269 11.725 1.00 97.69 114 LYS A N 1
ATOM 923 C CA . LYS A 1 114 ? -11.040 -2.035 12.922 1.00 97.69 114 LYS A CA 1
ATOM 924 C C . LYS A 1 114 ? -9.640 -1.576 12.541 1.00 97.69 114 LYS A C 1
ATOM 926 O O . LYS A 1 114 ? -9.019 -2.115 11.627 1.00 97.69 114 LYS A O 1
ATOM 931 N N . GLY A 1 115 ? -9.144 -0.573 13.259 1.00 96.81 115 GLY A N 1
ATOM 932 C CA . GLY A 1 115 ? -7.797 -0.036 13.104 1.00 96.81 115 GLY A CA 1
ATOM 933 C C . GLY A 1 115 ? -6.917 -0.349 14.310 1.00 96.81 115 GLY A C 1
ATOM 934 O O . GLY A 1 115 ? -7.332 -0.110 15.440 1.00 96.81 115 GLY A O 1
ATOM 935 N N . ILE A 1 116 ? -5.690 -0.819 14.084 1.00 97.06 116 ILE A N 1
ATOM 936 C CA . ILE A 1 116 ? -4.649 -0.931 15.117 1.00 97.06 116 ILE A CA 1
ATOM 937 C C . ILE A 1 116 ? -3.480 -0.032 14.725 1.00 97.06 116 ILE A C 1
ATOM 939 O O . ILE A 1 116 ? -2.840 -0.245 13.693 1.00 97.06 116 ILE A O 1
ATOM 943 N N . VAL A 1 117 ? -3.181 0.953 15.573 1.00 97.31 117 VAL A N 1
ATOM 944 C CA . VAL A 1 117 ? -2.064 1.883 15.374 1.00 97.31 117 VAL A CA 1
ATOM 945 C C . VAL A 1 117 ? -1.084 1.764 16.532 1.00 97.31 117 VAL A C 1
ATOM 947 O O . VAL A 1 117 ? -1.414 2.092 17.670 1.00 97.31 117 VAL A O 1
ATOM 950 N N . GLY A 1 118 ? 0.128 1.301 16.242 1.00 97.25 118 GLY A N 1
ATOM 951 C CA . GLY A 1 118 ? 1.233 1.288 17.202 1.00 97.25 118 GLY A CA 1
ATOM 952 C C . GLY A 1 118 ? 2.280 2.355 16.899 1.00 97.25 118 GLY A C 1
ATOM 953 O O . GLY A 1 118 ? 2.110 3.169 15.994 1.00 97.25 118 GLY A O 1
ATOM 954 N N . PRO A 1 119 ? 3.415 2.366 17.608 1.00 97.19 119 PRO A N 1
ATOM 955 C CA . PRO A 1 119 ? 4.469 3.350 17.372 1.00 97.19 119 PRO A CA 1
ATOM 956 C C . PRO A 1 119 ? 5.381 2.986 16.180 1.00 97.19 119 PRO A C 1
ATOM 958 O O . PRO A 1 119 ? 6.392 3.640 15.965 1.00 97.19 119 PRO A O 1
ATOM 961 N N . TRP A 1 120 ? 5.048 1.939 15.421 1.00 97.69 120 TRP A N 1
ATOM 962 C CA . TRP A 1 120 ? 5.932 1.254 14.477 1.00 97.69 120 TRP A CA 1
ATOM 963 C C . TRP A 1 120 ? 6.258 2.041 13.202 1.00 97.69 120 TRP A C 1
ATOM 965 O O . TRP A 1 120 ? 5.479 2.877 12.743 1.00 97.69 120 TRP A O 1
ATOM 975 N N . ILE A 1 121 ? 7.407 1.711 12.611 1.00 96.62 121 ILE A N 1
ATOM 976 C CA . ILE A 1 121 ? 7.755 2.015 11.215 1.00 96.62 121 ILE A CA 1
ATOM 977 C C . ILE A 1 121 ? 7.041 1.064 10.237 1.00 96.62 121 ILE A C 1
ATOM 979 O O . ILE A 1 121 ? 6.307 0.174 10.661 1.00 96.62 121 ILE A O 1
ATOM 983 N N . HIS A 1 122 ? 7.340 1.195 8.939 1.00 95.50 122 HIS A N 1
ATOM 984 C CA . HIS A 1 122 ? 6.823 0.359 7.848 1.00 95.50 122 HIS A CA 1
ATOM 985 C C . HIS A 1 122 ? 7.299 -1.109 7.889 1.00 95.50 122 HIS A C 1
ATOM 987 O O . HIS A 1 122 ? 8.112 -1.549 7.074 1.00 95.50 122 HIS A O 1
ATOM 993 N N . LYS A 1 123 ? 6.839 -1.859 8.900 1.00 95.25 123 LYS A N 1
ATOM 994 C CA . LYS A 1 123 ? 7.137 -3.274 9.188 1.00 95.25 123 LYS A CA 1
ATOM 995 C C . LYS A 1 123 ? 6.002 -3.906 10.002 1.00 95.25 123 LYS A C 1
ATOM 997 O O . LYS A 1 123 ? 5.229 -3.202 10.648 1.00 95.25 123 LYS A O 1
ATOM 1002 N N . TYR A 1 124 ? 5.937 -5.240 10.043 1.00 95.62 124 TYR A N 1
ATOM 1003 C CA . TYR A 1 124 ? 4.921 -5.910 10.855 1.00 95.62 124 TYR A CA 1
ATOM 1004 C C . TYR A 1 124 ? 5.111 -5.652 12.364 1.00 95.62 124 TYR A C 1
ATOM 1006 O O . TYR A 1 124 ? 6.238 -5.746 12.865 1.00 95.62 124 TYR A O 1
ATOM 1014 N N . PRO A 1 125 ? 4.021 -5.432 13.125 1.00 96.56 125 PRO A N 1
ATOM 1015 C CA . PRO A 1 125 ? 4.082 -4.986 14.523 1.00 96.56 125 PRO A CA 1
ATOM 1016 C C . PRO A 1 125 ? 4.850 -5.882 15.502 1.00 96.56 125 PRO A C 1
ATOM 1018 O O . PRO A 1 125 ? 5.283 -5.419 16.554 1.00 96.56 125 PRO A O 1
ATOM 1021 N N . HIS A 1 126 ? 5.005 -7.170 15.189 1.00 96.19 126 HIS A N 1
ATOM 1022 C CA . HIS A 1 126 ? 5.667 -8.138 16.067 1.00 96.19 126 HIS A CA 1
ATOM 1023 C C . HIS A 1 126 ? 7.200 -8.017 16.050 1.00 96.19 126 HIS A C 1
ATOM 1025 O O . HIS A 1 126 ? 7.851 -8.360 17.036 1.00 96.19 126 HIS A O 1
ATOM 1031 N N . TYR A 1 127 ? 7.789 -7.469 14.980 1.00 96.06 127 TYR A N 1
ATOM 1032 C CA . TYR A 1 127 ? 9.237 -7.217 14.898 1.00 96.06 127 TYR A CA 1
ATOM 1033 C C . TYR A 1 127 ? 9.604 -5.775 14.538 1.00 96.06 127 TYR A C 1
ATOM 1035 O O . TYR A 1 127 ? 10.788 -5.441 14.481 1.00 96.06 127 TYR A O 1
ATOM 1043 N N . ALA A 1 128 ? 8.624 -4.908 14.297 1.00 96.12 128 ALA A N 1
ATOM 1044 C CA . ALA A 1 128 ? 8.881 -3.505 14.040 1.00 96.12 128 ALA A CA 1
ATOM 1045 C C . ALA A 1 128 ? 9.445 -2.784 15.276 1.00 96.12 128 ALA A C 1
ATOM 1047 O O . ALA A 1 128 ? 9.243 -3.180 16.429 1.00 96.12 128 ALA A O 1
ATOM 1048 N N . ALA A 1 129 ? 10.158 -1.699 14.994 1.00 95.31 129 ALA A N 1
ATOM 1049 C CA . ALA A 1 129 ? 10.583 -0.704 15.964 1.00 95.31 129 ALA A CA 1
ATOM 1050 C C . ALA A 1 129 ? 9.853 0.620 15.676 1.00 95.31 129 ALA A C 1
ATOM 1052 O O . ALA A 1 129 ? 9.359 0.793 14.559 1.00 95.31 129 ALA A O 1
ATOM 1053 N N . PRO A 1 130 ? 9.827 1.564 16.628 1.00 96.25 130 PRO A N 1
ATOM 1054 C CA . PRO A 1 130 ? 10.100 1.378 18.057 1.00 96.25 130 PRO A CA 1
ATOM 1055 C C . PRO A 1 130 ? 9.116 0.404 18.737 1.00 96.25 130 PRO A C 1
ATOM 1057 O O . PRO A 1 130 ? 8.098 0.014 18.172 1.00 96.25 130 PRO A O 1
ATOM 1060 N N . LYS A 1 131 ? 9.466 -0.029 19.951 1.00 95.25 131 LYS A N 1
ATOM 1061 C CA . LYS A 1 131 ? 8.609 -0.834 20.841 1.00 95.25 131 LYS A CA 1
ATOM 1062 C C . LYS A 1 131 ? 7.523 0.058 21.493 1.00 95.25 131 LYS A C 1
ATOM 1064 O O . LYS A 1 131 ? 7.688 1.277 21.478 1.00 95.25 131 LYS A O 1
ATOM 1069 N N . PRO A 1 132 ? 6.453 -0.503 22.094 1.00 96.00 132 PRO A N 1
ATOM 1070 C CA . PRO A 1 132 ? 6.141 -1.930 22.249 1.00 96.00 132 PRO A CA 1
ATOM 1071 C C . PRO A 1 132 ? 5.762 -2.617 20.934 1.00 96.00 132 PRO A C 1
ATOM 1073 O O . PRO A 1 132 ? 5.124 -2.026 20.071 1.00 96.00 132 PRO A O 1
ATOM 1076 N N . ALA A 1 133 ? 6.163 -3.880 20.793 1.00 96.38 133 ALA A N 1
ATOM 1077 C CA . ALA A 1 133 ? 5.629 -4.776 19.769 1.00 96.38 133 ALA A CA 1
ATOM 1078 C C . ALA A 1 133 ? 4.350 -5.443 20.294 1.00 96.38 133 ALA A C 1
ATOM 1080 O O . ALA A 1 133 ? 4.174 -5.552 21.507 1.00 96.38 133 ALA A O 1
ATOM 1081 N N . ILE A 1 134 ? 3.495 -5.920 19.393 1.00 97.38 134 ILE A N 1
ATOM 1082 C CA . ILE A 1 134 ? 2.294 -6.692 19.749 1.00 97.38 134 ILE A CA 1
ATOM 1083 C C . ILE A 1 134 ? 2.327 -8.085 19.120 1.00 97.38 134 ILE A C 1
ATOM 1085 O O . ILE A 1 134 ? 3.081 -8.340 18.176 1.00 97.38 134 ILE A O 1
ATOM 1089 N N . GLY A 1 135 ? 1.451 -8.965 19.604 1.00 96.88 135 GLY A N 1
ATOM 1090 C CA . GLY A 1 135 ? 1.139 -10.242 18.968 1.00 96.88 135 GLY A CA 1
ATOM 1091 C C . GLY A 1 135 ? 0.358 -10.062 17.664 1.00 96.88 135 GLY A C 1
ATOM 1092 O O . GLY A 1 135 ? -0.830 -10.352 17.610 1.00 96.88 135 GLY A O 1
ATOM 1093 N N . PHE A 1 136 ? 1.016 -9.565 16.610 1.00 96.69 136 PHE A N 1
ATOM 1094 C CA . PHE A 1 136 ? 0.388 -9.308 15.304 1.00 96.69 136 PHE A CA 1
ATOM 1095 C C . PHE A 1 136 ? -0.387 -10.521 14.774 1.00 96.69 136 PHE A C 1
ATOM 1097 O O . PHE A 1 136 ? -1.518 -10.379 14.319 1.00 96.69 136 PHE A O 1
ATOM 1104 N N . LEU A 1 137 ? 0.213 -11.712 14.850 1.00 96.88 137 LEU A N 1
ATOM 1105 C CA . LEU A 1 137 ? -0.412 -12.934 14.347 1.00 96.88 137 LEU A CA 1
ATOM 1106 C C . LEU A 1 137 ? -1.623 -13.342 15.192 1.00 96.88 137 LEU A C 1
ATOM 1108 O O . LEU A 1 137 ? -2.595 -13.837 14.639 1.00 96.88 137 LEU A O 1
ATOM 1112 N N . GLN A 1 138 ? -1.595 -13.103 16.504 1.00 97.44 138 GLN A N 1
ATOM 1113 C CA . GLN A 1 138 ? -2.724 -13.359 17.395 1.00 97.44 138 GLN A CA 1
ATOM 1114 C C . GLN A 1 138 ? -3.903 -12.442 17.056 1.00 97.44 138 GLN A C 1
ATOM 1116 O O . GLN A 1 138 ? -5.024 -12.924 16.930 1.00 97.44 138 GLN A O 1
ATOM 1121 N N . GLU A 1 139 ? -3.652 -11.148 16.841 1.00 97.31 139 GLU A N 1
ATOM 1122 C CA . GLU A 1 139 ? -4.697 -10.200 16.431 1.00 97.31 139 GLU A CA 1
ATOM 1123 C C . GLU A 1 139 ? -5.282 -10.554 15.057 1.00 97.31 139 GLU A C 1
ATOM 1125 O O . GLU A 1 139 ? -6.500 -10.580 14.886 1.00 97.31 139 GLU A O 1
ATOM 1130 N N . ALA A 1 140 ? -4.429 -10.907 14.090 1.00 97.25 140 ALA A N 1
ATOM 1131 C CA . ALA A 1 140 ? -4.877 -11.306 12.759 1.00 97.25 140 ALA A CA 1
ATOM 1132 C C . ALA A 1 140 ? -5.692 -12.615 12.785 1.00 97.25 140 ALA A C 1
ATOM 1134 O O . ALA A 1 140 ? -6.752 -12.693 12.166 1.00 97.25 140 ALA A O 1
ATOM 1135 N N . LEU A 1 141 ? -5.247 -13.624 13.546 1.00 98.00 141 LEU A N 1
ATOM 1136 C CA . LEU A 1 141 ? -5.976 -14.885 13.711 1.00 98.00 141 LEU A CA 1
ATOM 1137 C C . LEU A 1 141 ? -7.335 -14.673 14.369 1.00 98.00 141 LEU A C 1
ATOM 1139 O O . LEU A 1 141 ? -8.326 -15.159 13.841 1.00 98.00 141 LEU A O 1
ATOM 1143 N N . ARG A 1 142 ? -7.410 -13.899 15.459 1.00 98.00 142 ARG A N 1
ATOM 1144 C CA . ARG A 1 142 ? -8.688 -13.591 16.123 1.00 98.00 142 ARG A CA 1
ATOM 1145 C C . ARG A 1 142 ? -9.680 -12.924 15.172 1.00 98.00 142 ARG A C 1
ATOM 1147 O O . ARG A 1 142 ? -10.873 -13.219 15.235 1.00 98.00 142 ARG A O 1
ATOM 1154 N N . TRP A 1 143 ? -9.192 -12.043 14.299 1.00 98.31 143 TRP A N 1
ATOM 1155 C CA . TRP A 1 143 ? -10.006 -11.394 13.276 1.00 98.31 143 TRP A CA 1
ATOM 1156 C C . TRP A 1 143 ? -10.536 -12.381 12.239 1.00 98.31 143 TRP A C 1
ATOM 1158 O O . TRP A 1 143 ? -11.739 -12.439 11.993 1.00 98.31 143 TRP A O 1
ATOM 1168 N N . TRP A 1 144 ? -9.652 -13.182 11.644 1.00 98.25 144 TRP A N 1
ATOM 1169 C CA . TRP A 1 144 ? -10.045 -14.153 10.627 1.00 98.25 144 TRP A CA 1
ATOM 1170 C C . TRP A 1 144 ? -10.899 -15.288 11.185 1.00 98.25 144 TRP A C 1
ATOM 1172 O O . TRP A 1 144 ? -11.850 -15.694 10.530 1.00 98.25 144 TRP A O 1
ATOM 1182 N N . ASP A 1 145 ? -10.609 -15.786 12.384 1.00 98.50 145 ASP A N 1
ATOM 1183 C CA . ASP A 1 145 ? -11.410 -16.829 13.024 1.00 98.50 145 ASP A CA 1
ATOM 1184 C C . ASP A 1 145 ? -12.858 -16.367 13.221 1.00 98.50 145 ASP A C 1
ATOM 1186 O O . ASP A 1 145 ? -13.790 -17.133 12.988 1.00 98.50 145 ASP A O 1
ATOM 1190 N N . HIS A 1 146 ? -13.068 -15.098 13.558 1.00 98.19 146 HIS A N 1
ATOM 1191 C CA . HIS A 1 146 ? -14.410 -14.546 13.652 1.00 98.19 146 HIS A CA 1
ATOM 1192 C C . HIS A 1 146 ? -15.075 -14.391 12.276 1.00 98.19 146 HIS A C 1
ATOM 1194 O O . HIS A 1 146 ? -16.089 -15.033 12.007 1.00 98.19 146 HIS A O 1
ATOM 1200 N N . TRP A 1 147 ? -14.476 -13.620 11.362 1.00 97.62 147 TRP A N 1
ATOM 1201 C CA . TRP A 1 147 ? -15.126 -13.262 10.091 1.00 97.62 147 TRP A CA 1
ATOM 1202 C C . TRP A 1 147 ? -15.144 -14.373 9.034 1.00 97.62 147 TRP A C 1
ATOM 1204 O O . TRP A 1 147 ? -15.926 -14.296 8.090 1.00 97.62 147 TRP A O 1
ATOM 1214 N N . LEU A 1 148 ? -14.288 -15.393 9.160 1.00 98.00 148 LEU A N 1
ATOM 1215 C CA . LEU A 1 148 ? -14.216 -16.514 8.214 1.00 98.00 148 LEU A CA 1
ATOM 1216 C C . LEU A 1 148 ? -14.703 -17.840 8.802 1.00 98.00 148 LEU A C 1
ATOM 1218 O O . LEU A 1 148 ? -15.057 -18.730 8.031 1.00 98.00 148 LEU A O 1
ATOM 1222 N N . LYS A 1 149 ? -14.700 -18.008 10.132 1.00 98.12 149 LYS A N 1
ATOM 1223 C CA . LYS A 1 149 ? -15.093 -19.272 10.784 1.00 98.12 149 LYS A CA 1
ATOM 1224 C C . LYS A 1 149 ? -16.245 -19.128 11.781 1.00 98.12 149 LYS A C 1
ATOM 1226 O O . LYS A 1 149 ? -16.689 -20.143 12.307 1.00 98.12 149 LYS A O 1
ATOM 1231 N N . GLY A 1 150 ? -16.725 -17.913 12.051 1.00 97.06 150 GLY A N 1
ATOM 1232 C CA . GLY A 1 150 ? -17.795 -17.670 13.021 1.00 97.06 150 GLY A CA 1
ATOM 1233 C C . GLY A 1 150 ? -17.376 -17.895 14.477 1.00 97.06 150 GLY A C 1
ATOM 1234 O O . GLY A 1 150 ? -18.229 -18.153 15.319 1.00 97.06 150 GLY A O 1
ATOM 1235 N N . ALA A 1 151 ? -16.076 -17.846 14.788 1.00 98.00 151 ALA A N 1
ATOM 1236 C CA . ALA A 1 151 ? -15.597 -18.024 16.154 1.00 98.00 151 ALA A CA 1
ATOM 1237 C C . ALA A 1 151 ? -15.878 -16.787 17.029 1.00 98.00 151 ALA A C 1
ATOM 1239 O O . ALA A 1 151 ? -15.761 -15.640 16.588 1.00 98.00 151 ALA A O 1
ATOM 1240 N N . GLU A 1 152 ? -16.176 -17.012 18.307 1.00 96.62 152 GLU A N 1
ATOM 1241 C CA . GLU A 1 152 ? -16.356 -15.946 19.295 1.00 96.62 152 GLU A CA 1
ATOM 1242 C C . GLU A 1 152 ? -14.996 -15.459 19.819 1.00 96.62 152 GLU A C 1
ATOM 1244 O O . GLU A 1 152 ? -14.428 -16.018 20.756 1.00 96.62 152 GLU A O 1
ATOM 1249 N N . THR A 1 153 ? -14.437 -14.416 19.198 1.00 96.88 153 THR A N 1
ATOM 1250 C CA . THR A 1 153 ? -13.104 -13.880 19.558 1.00 96.88 153 THR A CA 1
ATOM 1251 C C . THR A 1 153 ? -13.138 -12.472 20.167 1.00 96.88 153 THR A C 1
ATOM 1253 O O . THR A 1 153 ? -12.088 -11.929 20.542 1.00 96.88 153 THR A O 1
ATOM 1256 N N . GLY A 1 154 ? -14.329 -11.867 20.258 1.00 94.44 154 GLY A N 1
ATOM 1257 C CA . GLY A 1 154 ? -14.553 -10.519 20.796 1.00 94.44 154 GLY A CA 1
ATOM 1258 C C . GLY A 1 154 ? -14.007 -9.385 19.922 1.00 94.44 154 GLY A C 1
ATOM 1259 O O . GLY A 1 154 ? -13.835 -8.270 20.403 1.00 94.44 154 GLY A O 1
ATOM 1260 N N . VAL A 1 155 ? -13.683 -9.652 18.653 1.00 95.38 155 VAL A N 1
ATOM 1261 C CA . VAL A 1 155 ? -13.102 -8.648 17.744 1.00 95.38 155 VAL A CA 1
ATOM 1262 C C . VAL A 1 155 ? -14.116 -7.660 17.166 1.00 95.38 155 VAL A C 1
ATOM 1264 O O . VAL A 1 155 ? -13.683 -6.706 16.526 1.00 95.38 155 VAL A O 1
ATOM 1267 N N . GLU A 1 156 ? -15.415 -7.838 17.395 1.00 87.44 156 GLU A N 1
ATOM 1268 C CA . GLU A 1 156 ? -16.453 -6.876 16.987 1.00 87.44 156 GLU A CA 1
ATOM 1269 C C . GLU A 1 156 ? -16.546 -5.651 17.912 1.00 87.44 156 GLU A C 1
ATOM 1271 O O . GLU A 1 156 ? -17.011 -4.603 17.473 1.00 87.44 156 GLU A O 1
ATOM 1276 N N . ALA A 1 157 ? -16.094 -5.782 19.168 1.00 63.53 157 ALA A N 1
ATOM 1277 C CA . ALA A 1 157 ? -16.173 -4.743 20.202 1.00 63.53 157 ALA A CA 1
ATOM 1278 C C . ALA A 1 157 ? -15.163 -3.601 20.025 1.00 63.53 157 ALA A C 1
ATOM 1280 O O . ALA A 1 157 ? -14.040 -3.863 19.519 1.00 63.53 157 ALA A O 1
#

Radius of gyration: 19.64 Å; chains: 1; bounding box: 36×43×46 Å

pLDDT: mean 95.17, std 3.88, range [63.53, 98.5]

Secondary structure (DSSP, 8-state):
--HHHHSSSEETTEEPHHHHHHHHHHHHHHTPPPPHHHH-TTTHHHHHHHHHHHPPPHHHHHHH--SS-HHHHTT-GGG-GGG--S-EEEEEETTSTTTTHHHHHHHH--SSEEEEEES--SS-TTT-SSSPP--HHHHHHHHHHHHHH----STT-

Foldseek 3Di:
DFCQQQHQQHNPLHGHPSLVVVLVVCLVVQLDFDDCVVQPVVGRVVVSVVSNVPPDRCSVVSVVCSDPDPVRLVVGCVVDLAVDQAAEEAEEEPQESNVCVLVVNVVHHPHHYDYHYYHFYPDQQQPTDDDDGDPSVVLVCLVCCCRPVVDDSVPSD

Sequence (157 aa):
VDRYADDIHYKGGCLLNENFGWASTMLSYSSRPPDPLIAGDNRWRDLWLRRLENQSFLLPLWLSHQHRDAYWKRGSICEDFSAIKAAVLSIGGWHDGYRNAISHLVTNIEAPVKGIVGPWIHKYPHYAAPKPAIGFLQEALRWWDHWLKGAETGVEA